Protein AF-A0AAW2LIS8-F1 (afdb_monomer_lite)

Sequence (128 aa):
MDDVWSTKAWDDFSLFFPKNGNGSRVLMTTRLSKVGGSLGTHSPYLMDFLNEEKSWNLLCEKAFGQKDCPYPELEKVGKDIAKGCKGLPIAIVVTGGLLAKTDMKQERWERIARNVKSFANSKYQHCL

pLDDT: mean 89.38, std 11.21, range [43.19, 97.69]

Structure (mmCIF, N/CA/C/O backbone):
data_AF-A0AAW2LIS8-F1
#
_entry.id   AF-A0AAW2LIS8-F1
#
loop_
_atom_site.group_PDB
_atom_site.id
_atom_site.type_symbol
_atom_site.label_atom_id
_atom_site.label_alt_id
_atom_site.label_comp_id
_atom_site.label_asym_id
_atom_site.label_ent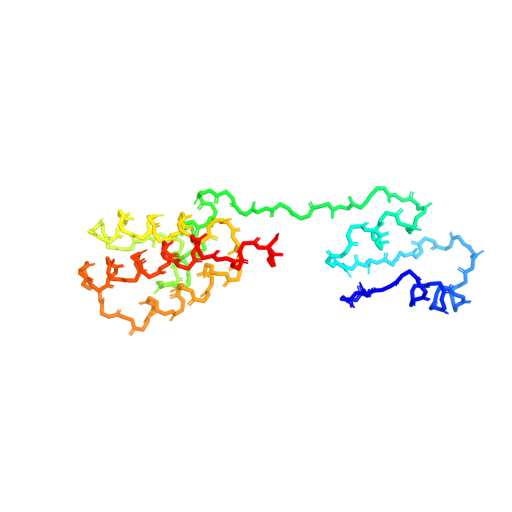ity_id
_atom_site.label_seq_id
_atom_site.pdbx_PDB_ins_code
_atom_site.Cartn_x
_atom_site.Cartn_y
_atom_site.Cartn_z
_atom_site.occupancy
_atom_site.B_iso_or_equiv
_atom_site.auth_seq_id
_atom_site.auth_comp_id
_atom_site.auth_asym_id
_atom_site.auth_atom_id
_atom_site.pdbx_PDB_model_num
ATOM 1 N N . MET A 1 1 ? 6.233 2.410 -19.063 1.00 89.81 1 MET A N 1
ATOM 2 C CA . MET A 1 1 ? 5.584 1.134 -19.412 1.00 89.81 1 MET A CA 1
ATOM 3 C C . MET A 1 1 ? 5.047 0.543 -18.137 1.00 89.81 1 MET A C 1
ATOM 5 O O . MET A 1 1 ? 5.779 0.519 -17.157 1.00 89.81 1 MET A O 1
ATOM 9 N N . ASP A 1 2 ? 3.788 0.138 -18.144 1.00 93.38 2 ASP A N 1
ATOM 10 C CA . ASP A 1 2 ? 3.137 -0.402 -16.956 1.00 93.38 2 ASP A CA 1
ATOM 11 C C . ASP A 1 2 ? 2.858 -1.898 -17.130 1.00 93.38 2 ASP A C 1
ATOM 13 O O . ASP A 1 2 ? 2.659 -2.347 -18.259 1.00 93.38 2 ASP A O 1
ATOM 17 N N . ASP A 1 3 ? 2.892 -2.641 -16.025 1.00 92.75 3 ASP A N 1
ATOM 18 C CA . ASP A 1 3 ? 2.527 -4.062 -15.923 1.00 92.75 3 ASP A CA 1
ATOM 19 C C . ASP A 1 3 ? 3.173 -4.986 -16.981 1.00 92.75 3 ASP A C 1
ATOM 21 O O . ASP A 1 3 ? 2.503 -5.684 -17.740 1.00 92.75 3 ASP A O 1
ATOM 25 N N . VAL A 1 4 ? 4.508 -5.003 -17.057 1.00 92.94 4 VAL A N 1
ATOM 26 C CA . VAL A 1 4 ? 5.231 -5.828 -18.044 1.00 92.94 4 VAL A CA 1
ATOM 27 C C . VAL A 1 4 ? 5.443 -7.262 -17.545 1.00 92.94 4 VAL A C 1
ATOM 29 O O . VAL A 1 4 ? 6.001 -7.484 -16.469 1.00 92.94 4 VAL A O 1
ATOM 32 N N . TRP A 1 5 ? 5.072 -8.250 -18.368 1.00 93.38 5 TRP A N 1
ATOM 33 C CA . TRP A 1 5 ? 5.064 -9.678 -18.002 1.00 93.38 5 TRP A CA 1
ATOM 34 C C . TRP A 1 5 ? 6.211 -10.519 -18.581 1.00 93.38 5 TRP A C 1
ATOM 36 O O . TRP A 1 5 ? 6.384 -11.671 -18.190 1.00 93.38 5 TRP A O 1
ATOM 46 N N . SER A 1 6 ? 7.005 -9.999 -19.521 1.00 93.56 6 SER A N 1
ATOM 47 C CA . SER A 1 6 ? 8.124 -10.756 -20.097 1.00 93.56 6 SER A CA 1
ATOM 48 C C . SER A 1 6 ? 9.256 -9.852 -20.573 1.00 93.56 6 SER A C 1
ATOM 50 O O . SER A 1 6 ? 9.029 -8.701 -20.939 1.00 93.56 6 SER A O 1
ATOM 52 N N . THR A 1 7 ? 10.473 -10.395 -20.607 1.00 90.62 7 THR A N 1
ATOM 53 C CA . THR A 1 7 ? 11.639 -9.707 -21.181 1.00 90.62 7 THR A CA 1
ATOM 54 C C . THR A 1 7 ? 11.470 -9.499 -22.680 1.00 90.62 7 THR A C 1
ATOM 56 O O . THR A 1 7 ? 11.764 -8.424 -23.176 1.00 90.62 7 THR A O 1
ATOM 59 N N . LYS A 1 8 ? 10.864 -10.466 -23.379 1.00 92.31 8 LYS A N 1
ATOM 60 C CA . LYS A 1 8 ? 10.569 -10.350 -24.808 1.00 92.31 8 LYS A CA 1
ATOM 61 C C . LYS A 1 8 ? 9.711 -9.123 -25.135 1.00 92.31 8 LYS A C 1
ATOM 63 O O . LYS A 1 8 ? 10.005 -8.417 -26.089 1.00 92.31 8 LYS A O 1
ATOM 68 N N . ALA A 1 9 ? 8.687 -8.841 -24.325 1.00 91.31 9 ALA A N 1
ATOM 69 C CA . ALA A 1 9 ? 7.853 -7.655 -24.521 1.00 91.31 9 ALA A CA 1
ATOM 70 C C . ALA A 1 9 ? 8.661 -6.348 -24.421 1.00 91.31 9 ALA A C 1
ATOM 72 O O . ALA A 1 9 ? 8.369 -5.392 -25.136 1.00 91.31 9 ALA A O 1
ATOM 73 N N . TRP A 1 10 ? 9.681 -6.306 -23.557 1.00 89.44 10 TRP A N 1
ATOM 74 C CA . TRP A 1 10 ? 10.625 -5.192 -23.522 1.00 89.44 10 TRP A CA 1
ATOM 75 C C . TRP A 1 10 ? 11.533 -5.175 -24.747 1.00 89.44 10 TRP A C 1
ATOM 77 O O . TRP A 1 10 ? 11.667 -4.126 -25.368 1.00 89.44 10 TRP A O 1
ATOM 87 N N . ASP A 1 11 ? 12.137 -6.311 -25.089 1.00 89.62 11 ASP A N 1
ATOM 88 C CA . ASP A 1 11 ? 13.095 -6.416 -26.188 1.00 89.62 11 ASP A CA 1
ATOM 89 C C . ASP A 1 11 ? 12.460 -5.927 -27.493 1.00 89.62 11 ASP A C 1
ATOM 91 O O . ASP A 1 11 ? 12.991 -5.007 -28.112 1.00 89.62 11 ASP A O 1
ATOM 95 N N . ASP A 1 12 ? 11.270 -6.439 -27.825 1.00 91.94 12 ASP A N 1
ATOM 96 C CA . ASP A 1 12 ? 10.506 -6.073 -29.020 1.00 91.94 12 ASP A CA 1
ATOM 97 C C . ASP A 1 12 ? 10.155 -4.570 -29.038 1.00 91.94 12 ASP A C 1
ATOM 99 O O . ASP A 1 12 ? 10.245 -3.917 -30.078 1.00 91.94 12 ASP A O 1
ATOM 103 N N . PHE A 1 13 ? 9.792 -3.989 -27.886 1.00 88.75 13 PHE A N 1
ATOM 104 C CA . PHE A 1 13 ? 9.438 -2.567 -27.787 1.00 88.75 13 PHE A CA 1
ATOM 105 C C . PHE A 1 13 ? 10.663 -1.644 -27.813 1.00 88.75 13 PHE A C 1
ATOM 107 O O . PHE A 1 13 ? 10.619 -0.543 -28.363 1.00 88.75 13 PHE A O 1
ATOM 114 N N . SER A 1 14 ? 11.782 -2.093 -27.246 1.00 88.06 14 SER A N 1
ATOM 115 C CA . SER A 1 14 ? 13.003 -1.298 -27.127 1.00 88.06 14 SER A CA 1
ATOM 116 C C . SER A 1 14 ? 13.645 -0.981 -28.482 1.00 88.06 14 SER A C 1
ATOM 118 O O . SER A 1 14 ? 14.358 0.015 -28.610 1.00 88.06 14 SER A O 1
ATOM 120 N N . LEU A 1 15 ? 13.338 -1.784 -29.509 1.00 91.19 15 LEU A N 1
ATOM 121 C CA . LEU A 1 15 ? 13.799 -1.602 -30.888 1.00 91.19 15 LEU A CA 1
ATOM 122 C C . LEU A 1 15 ? 13.327 -0.286 -31.515 1.00 91.19 15 LEU A C 1
ATOM 124 O O . LEU A 1 15 ? 13.988 0.230 -32.414 1.00 91.19 15 LEU A O 1
ATOM 128 N N . PHE A 1 16 ? 12.213 0.272 -31.039 1.00 91.19 16 PHE A N 1
ATOM 129 C CA . PHE A 1 16 ? 11.662 1.524 -31.556 1.00 91.19 16 PHE A CA 1
ATOM 130 C C . PHE A 1 16 ? 12.315 2.771 -30.945 1.00 91.19 16 PHE A C 1
ATOM 132 O O . PHE A 1 16 ? 12.046 3.885 -31.399 1.00 91.19 16 PHE A O 1
ATOM 139 N N . PHE A 1 17 ? 13.173 2.624 -29.927 1.00 89.12 17 PHE A N 1
ATOM 140 C CA . PHE A 1 17 ? 13.805 3.769 -29.279 1.00 89.12 17 PHE A CA 1
ATOM 141 C C . PHE A 1 17 ? 15.099 4.205 -29.979 1.00 89.12 17 PHE A C 1
ATOM 143 O O . PHE A 1 17 ? 15.980 3.380 -30.243 1.00 89.12 17 PHE A O 1
ATOM 150 N N . PRO A 1 18 ? 15.278 5.516 -30.231 1.00 90.00 18 PRO A N 1
ATOM 151 C CA . PRO A 1 18 ? 16.512 6.031 -30.805 1.00 90.00 18 PRO A CA 1
ATOM 152 C C . PRO A 1 18 ? 17.677 5.895 -29.814 1.00 90.00 18 PRO A C 1
ATOM 154 O O . PRO A 1 18 ? 17.579 6.278 -28.649 1.00 90.00 18 PRO A O 1
ATOM 157 N N . LYS A 1 19 ? 18.825 5.408 -30.295 1.00 86.94 19 LYS A N 1
ATOM 158 C CA . LYS A 1 19 ? 20.072 5.283 -29.516 1.00 86.94 19 LYS A CA 1
ATOM 159 C C . LYS A 1 19 ? 20.977 6.502 -29.715 1.00 86.94 19 LYS A C 1
ATOM 161 O O . LYS A 1 19 ? 22.113 6.375 -30.155 1.00 86.94 19 LYS A O 1
ATOM 166 N N . ASN A 1 20 ? 20.449 7.694 -29.443 1.00 91.81 20 ASN A N 1
ATOM 167 C CA . ASN A 1 20 ? 21.127 8.969 -29.719 1.00 91.81 20 ASN A CA 1
ATOM 168 C C . ASN A 1 20 ? 21.603 9.720 -28.462 1.00 91.81 20 ASN A C 1
ATOM 170 O O . ASN A 1 20 ? 22.061 10.852 -28.574 1.00 91.81 20 ASN A O 1
ATOM 174 N N . GLY A 1 21 ? 21.482 9.123 -27.271 1.00 85.75 21 GLY A N 1
ATOM 175 C CA . GLY A 1 21 ? 21.996 9.713 -26.030 1.00 85.75 21 GLY A CA 1
ATOM 176 C C . GLY A 1 21 ? 21.323 11.028 -25.619 1.00 85.75 21 GLY A C 1
ATOM 177 O O . GLY A 1 21 ? 21.893 11.776 -24.834 1.00 85.75 21 GLY A O 1
ATOM 178 N N . ASN A 1 22 ? 20.110 11.315 -26.104 1.00 91.88 22 ASN A N 1
ATOM 179 C CA . ASN A 1 22 ? 19.408 12.582 -25.857 1.00 91.88 22 ASN A CA 1
ATOM 180 C C . ASN A 1 22 ? 18.887 12.776 -24.412 1.00 91.88 22 ASN A C 1
ATOM 182 O O . ASN A 1 22 ? 18.149 13.721 -24.149 1.00 91.88 22 ASN A O 1
ATOM 186 N N . GLY A 1 23 ? 19.214 11.868 -23.489 1.00 90.31 23 GLY A N 1
ATOM 187 C CA . GLY A 1 23 ? 18.787 11.924 -22.089 1.00 90.31 23 GLY A CA 1
ATOM 188 C C . GLY A 1 23 ? 17.365 11.423 -21.804 1.00 90.31 23 GLY A C 1
ATOM 189 O O . GLY A 1 23 ? 16.942 11.479 -20.649 1.00 90.31 23 GLY A O 1
ATOM 190 N N . SER A 1 24 ? 16.634 10.907 -22.800 1.00 90.19 24 SER A N 1
ATOM 191 C CA . SER A 1 24 ? 15.304 10.307 -22.590 1.00 90.19 24 SER A CA 1
ATOM 192 C C . SER A 1 24 ? 15.374 9.099 -21.651 1.00 90.19 24 SER A C 1
ATOM 194 O O . SER A 1 24 ? 16.343 8.339 -21.670 1.00 90.19 24 SER A O 1
ATOM 196 N N . ARG A 1 25 ? 14.331 8.894 -20.835 1.00 88.94 25 ARG A N 1
ATOM 197 C CA . ARG A 1 25 ? 14.247 7.786 -19.869 1.00 88.94 25 ARG A CA 1
ATOM 198 C C . ARG A 1 25 ? 12.922 7.050 -19.993 1.00 88.94 25 ARG A C 1
ATOM 200 O O . ARG A 1 25 ? 11.884 7.671 -20.203 1.00 88.94 25 ARG A O 1
ATOM 207 N N . VAL A 1 26 ? 12.959 5.735 -19.792 1.00 88.31 26 VAL A N 1
ATOM 208 C CA . VAL A 1 26 ? 11.768 4.886 -19.708 1.00 88.31 26 VAL A CA 1
ATOM 209 C C . VAL A 1 26 ? 11.675 4.326 -18.297 1.00 88.31 26 VAL A C 1
ATOM 211 O O . VAL A 1 26 ? 12.603 3.679 -17.821 1.00 88.31 26 VAL A O 1
ATOM 214 N N . LEU A 1 27 ? 10.547 4.571 -17.632 1.00 90.75 27 LEU A N 1
ATOM 215 C CA . LEU A 1 27 ? 10.203 3.911 -16.378 1.00 90.75 27 LEU A CA 1
ATOM 216 C C . LEU A 1 27 ? 9.339 2.687 -16.685 1.00 90.75 27 LEU A C 1
ATOM 218 O O . LEU A 1 27 ? 8.354 2.802 -17.421 1.00 90.75 27 LEU A O 1
ATOM 222 N N . MET A 1 28 ? 9.702 1.533 -16.131 1.00 90.81 28 MET A N 1
ATOM 223 C CA . MET A 1 28 ? 8.935 0.293 -16.225 1.00 90.81 28 MET A CA 1
ATOM 224 C C . MET A 1 28 ? 8.512 -0.177 -14.834 1.00 90.81 28 MET A C 1
ATOM 226 O O . MET A 1 28 ? 9.315 -0.146 -13.905 1.00 90.81 28 MET A O 1
ATOM 230 N N . THR A 1 29 ? 7.286 -0.673 -14.718 1.00 93.50 29 THR A N 1
ATOM 231 C CA . THR A 1 29 ? 6.797 -1.417 -13.552 1.00 93.50 29 THR A CA 1
ATOM 232 C C . THR A 1 29 ? 6.512 -2.871 -13.950 1.00 93.50 29 THR A C 1
ATOM 234 O O . THR A 1 29 ? 6.068 -3.177 -15.059 1.00 93.50 29 THR A O 1
ATOM 237 N N . THR A 1 30 ? 6.817 -3.802 -13.049 1.00 92.75 30 THR A N 1
ATOM 238 C CA . THR A 1 30 ? 6.556 -5.235 -13.223 1.00 92.75 30 THR A CA 1
ATOM 239 C C . THR A 1 30 ? 6.433 -5.899 -11.857 1.00 92.75 30 THR A C 1
ATOM 241 O O . THR A 1 30 ? 7.018 -5.435 -10.879 1.00 92.75 30 THR A O 1
ATOM 244 N N . ARG A 1 31 ? 5.695 -7.008 -11.796 1.00 92.81 31 ARG A N 1
ATOM 245 C CA . ARG A 1 31 ? 5.629 -7.889 -10.619 1.00 92.81 31 ARG A CA 1
ATOM 246 C C . ARG A 1 31 ? 6.704 -8.978 -10.643 1.00 92.81 31 ARG A C 1
ATOM 248 O O . ARG A 1 31 ? 6.855 -9.718 -9.679 1.00 92.81 31 ARG A O 1
ATOM 255 N N . LEU A 1 32 ? 7.435 -9.109 -11.752 1.00 91.00 32 LEU A N 1
ATOM 256 C CA . LEU A 1 32 ? 8.371 -10.202 -11.985 1.00 91.00 32 LEU A CA 1
ATOM 257 C C . LEU A 1 32 ? 9.808 -9.711 -11.815 1.00 91.00 32 LEU A C 1
ATOM 259 O O . LEU A 1 32 ? 10.353 -9.025 -12.681 1.00 91.00 32 LEU A O 1
ATOM 263 N N . SER A 1 33 ? 10.459 -10.131 -10.729 1.00 87.44 33 SER A N 1
ATOM 264 C CA . SER A 1 33 ? 11.859 -9.786 -10.433 1.00 87.44 33 SER A CA 1
ATOM 265 C C . SER A 1 33 ? 12.811 -10.131 -11.584 1.00 87.44 33 SER A C 1
ATOM 267 O O . SER A 1 33 ? 13.692 -9.341 -11.921 1.00 87.44 33 SER A O 1
ATOM 269 N N . LYS A 1 34 ? 12.582 -11.269 -12.255 1.00 87.06 34 LYS A N 1
ATOM 270 C CA . LYS A 1 34 ? 13.337 -11.689 -13.445 1.00 87.06 34 LYS A CA 1
ATOM 271 C C . LYS A 1 34 ? 13.240 -10.672 -14.584 1.00 87.06 34 LYS A C 1
ATOM 273 O O . LYS A 1 34 ? 14.244 -10.411 -15.240 1.00 87.06 34 LYS A O 1
ATOM 278 N N . VAL A 1 35 ? 12.059 -10.097 -14.821 1.00 88.50 35 VAL A N 1
ATOM 279 C CA . VAL A 1 35 ? 11.879 -9.071 -15.858 1.00 88.50 35 VAL A CA 1
ATOM 280 C C . VAL A 1 35 ? 12.639 -7.810 -15.459 1.00 88.50 35 VAL A C 1
ATOM 282 O O . VAL A 1 35 ? 13.456 -7.343 -16.241 1.00 88.50 35 VAL A O 1
ATOM 285 N N . GLY A 1 36 ? 12.468 -7.329 -14.222 1.00 85.62 36 GLY A N 1
ATOM 286 C CA . GLY A 1 36 ? 13.148 -6.125 -13.730 1.00 85.62 36 GLY A CA 1
ATOM 287 C C . GLY A 1 36 ? 14.680 -6.208 -13.769 1.00 85.62 36 GLY A C 1
ATOM 288 O O . GLY A 1 36 ? 15.337 -5.247 -14.157 1.00 85.62 36 GLY A O 1
ATOM 289 N N . GLY A 1 37 ? 15.256 -7.365 -13.426 1.00 82.81 37 GLY A N 1
ATOM 290 C CA . GLY A 1 37 ? 16.709 -7.573 -13.443 1.00 82.81 37 GLY A CA 1
ATOM 291 C C . GLY A 1 37 ? 17.321 -7.697 -14.843 1.00 82.81 37 GLY A C 1
ATOM 292 O O . GLY A 1 37 ? 18.510 -7.450 -15.015 1.00 82.81 37 GLY A O 1
ATOM 293 N N . SER A 1 38 ? 16.523 -8.048 -15.854 1.00 78.44 38 SER A N 1
ATOM 294 C CA . SER A 1 38 ? 17.017 -8.276 -17.221 1.00 78.44 38 SER A CA 1
ATOM 295 C C . SER A 1 38 ? 17.219 -6.981 -18.025 1.00 78.44 38 SER A C 1
ATOM 297 O O . SER A 1 38 ? 17.796 -7.018 -19.105 1.00 78.44 38 SER A O 1
ATOM 299 N N . LEU A 1 39 ? 16.776 -5.827 -17.507 1.00 72.75 39 LEU A N 1
ATOM 300 C CA . LEU A 1 39 ? 16.731 -4.539 -18.224 1.00 72.75 39 LEU A CA 1
ATOM 301 C C . LEU A 1 39 ? 18.058 -3.750 -18.207 1.00 72.75 39 LEU A C 1
ATOM 303 O O . LEU A 1 39 ? 18.124 -2.606 -18.658 1.00 72.75 39 LEU A O 1
ATOM 307 N N . GLY A 1 40 ? 19.136 -4.375 -17.726 1.00 62.44 40 GLY A N 1
ATOM 308 C CA . GLY A 1 40 ? 20.507 -4.160 -18.207 1.00 62.44 40 GLY A CA 1
ATOM 309 C C . GLY A 1 40 ? 21.190 -2.813 -17.950 1.00 62.44 40 GLY A C 1
ATOM 310 O O . GLY A 1 40 ? 22.336 -2.663 -18.355 1.00 62.44 40 GLY A O 1
ATOM 311 N N . THR A 1 41 ? 20.561 -1.837 -17.291 1.00 63.53 41 THR A N 1
ATOM 312 C CA . THR A 1 41 ? 21.208 -0.530 -17.044 1.00 63.53 41 THR A CA 1
ATOM 313 C C . THR A 1 41 ? 21.312 -0.150 -15.572 1.00 63.53 41 THR A C 1
ATOM 315 O O . THR A 1 41 ? 22.305 0.459 -15.191 1.00 63.53 41 THR A O 1
ATOM 318 N N . HIS A 1 42 ? 20.340 -0.524 -14.737 1.00 69.56 42 HIS A N 1
ATOM 319 C CA . HIS A 1 42 ? 20.343 -0.265 -13.294 1.00 69.56 42 HIS A CA 1
ATOM 320 C C . HIS A 1 42 ? 19.655 -1.412 -12.549 1.00 69.56 42 HIS A C 1
ATOM 322 O O . HIS A 1 42 ? 18.762 -2.060 -13.098 1.00 69.56 42 HIS A O 1
ATOM 328 N N . SER A 1 43 ? 20.043 -1.640 -11.292 1.00 81.81 43 SER A N 1
ATOM 329 C CA . SER A 1 43 ? 19.315 -2.550 -10.405 1.00 81.81 43 SER A CA 1
ATOM 330 C C . SER A 1 43 ? 17.856 -2.092 -10.265 1.00 81.81 43 SER A C 1
ATOM 332 O O . SER A 1 43 ? 17.616 -0.888 -10.125 1.00 81.81 43 SER A O 1
ATOM 334 N N . PRO A 1 44 ? 16.877 -3.013 -10.297 1.00 87.69 44 PRO A N 1
ATOM 335 C CA . PRO A 1 44 ? 15.475 -2.651 -10.149 1.00 87.69 44 PRO A CA 1
ATOM 336 C C . PRO A 1 44 ? 15.224 -2.009 -8.782 1.00 87.69 44 PRO A C 1
ATOM 338 O O . PRO A 1 44 ? 15.780 -2.436 -7.769 1.00 87.69 44 PRO A O 1
ATOM 341 N N . TYR A 1 45 ? 14.350 -1.005 -8.754 1.00 89.38 45 TYR A N 1
ATOM 342 C CA . TYR A 1 45 ? 13.841 -0.458 -7.502 1.00 89.38 45 TYR A CA 1
ATOM 343 C C . TYR A 1 45 ? 12.756 -1.389 -6.955 1.00 89.38 45 TYR A C 1
ATOM 345 O O . TYR A 1 45 ? 11.707 -1.559 -7.580 1.00 89.38 45 TYR A O 1
ATOM 353 N N . LEU A 1 46 ? 13.023 -2.017 -5.809 1.00 89.62 46 LEU A N 1
ATOM 354 C CA . LEU A 1 46 ? 12.051 -2.862 -5.123 1.00 89.62 46 LEU A CA 1
ATOM 355 C C . LEU A 1 46 ? 11.114 -1.978 -4.299 1.00 89.62 46 LEU A C 1
ATOM 357 O O . LEU A 1 46 ? 11.565 -1.168 -3.494 1.00 89.62 46 LEU A O 1
ATOM 361 N N . MET A 1 47 ? 9.811 -2.124 -4.527 1.00 90.88 47 MET A N 1
ATOM 362 C CA . MET A 1 47 ? 8.797 -1.398 -3.769 1.00 90.88 47 MET A CA 1
ATOM 363 C C . MET A 1 47 ? 8.636 -2.032 -2.388 1.00 90.88 47 MET A C 1
ATOM 365 O O . MET A 1 47 ? 8.250 -3.196 -2.284 1.00 90.88 47 MET A O 1
ATOM 369 N N . ASP A 1 48 ? 8.895 -1.252 -1.342 1.00 92.25 48 ASP A N 1
ATOM 370 C CA . ASP A 1 48 ? 8.700 -1.684 0.039 1.00 92.25 48 ASP A CA 1
ATOM 371 C C . ASP A 1 48 ? 7.219 -1.672 0.445 1.00 92.25 48 ASP A C 1
ATOM 373 O O . ASP A 1 48 ? 6.412 -0.860 -0.022 1.00 92.25 48 ASP A O 1
ATOM 377 N N . PHE A 1 49 ? 6.873 -2.542 1.392 1.00 95.19 49 PHE A N 1
ATOM 378 C CA . PHE A 1 49 ? 5.597 -2.474 2.098 1.00 95.19 49 PHE A CA 1
ATOM 379 C C . PHE A 1 49 ? 5.530 -1.231 2.994 1.00 95.19 49 PHE A C 1
ATOM 381 O O . PHE A 1 49 ? 6.543 -0.699 3.456 1.00 95.19 49 PHE A O 1
ATOM 388 N N . LEU A 1 50 ? 4.313 -0.780 3.300 1.00 97.00 50 LEU A N 1
ATOM 389 C CA . LEU A 1 50 ? 4.115 0.260 4.302 1.00 97.00 50 LEU A CA 1
ATOM 390 C C . LEU A 1 50 ? 4.468 -0.27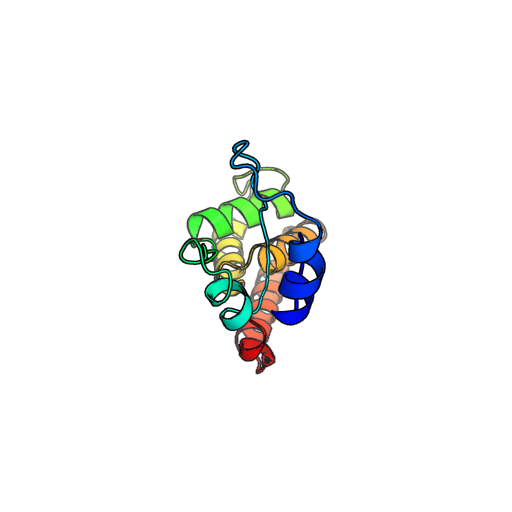2 5.694 1.00 97.00 50 LEU A C 1
ATOM 392 O O . LEU A 1 50 ? 4.083 -1.377 6.075 1.00 97.00 50 LEU A O 1
ATOM 396 N N . ASN A 1 51 ? 5.156 0.551 6.483 1.00 97.06 51 ASN A N 1
ATOM 397 C CA . ASN A 1 51 ? 5.369 0.270 7.900 1.00 97.06 51 ASN A CA 1
ATOM 398 C C . ASN A 1 51 ? 4.052 0.409 8.695 1.00 97.06 51 ASN A C 1
ATOM 400 O O . ASN A 1 51 ? 3.036 0.871 8.164 1.00 97.06 51 ASN A O 1
ATOM 404 N N . GLU A 1 52 ? 4.054 0.000 9.967 1.00 96.44 52 GLU A N 1
ATOM 405 C CA . GLU A 1 52 ? 2.842 0.005 10.804 1.00 96.44 52 GLU A CA 1
ATOM 406 C C . GLU A 1 52 ? 2.218 1.408 10.925 1.00 96.44 52 GLU A C 1
ATOM 408 O O . GLU A 1 52 ? 1.004 1.550 10.792 1.00 96.44 52 GLU A O 1
ATOM 413 N N . GLU A 1 53 ? 3.040 2.449 11.084 1.00 95.94 53 GLU A N 1
ATOM 414 C CA . GLU A 1 53 ? 2.590 3.842 11.203 1.00 95.94 53 GLU A CA 1
ATOM 415 C C . GLU A 1 53 ? 1.902 4.343 9.924 1.00 95.94 53 GLU A C 1
ATOM 417 O O . GLU A 1 5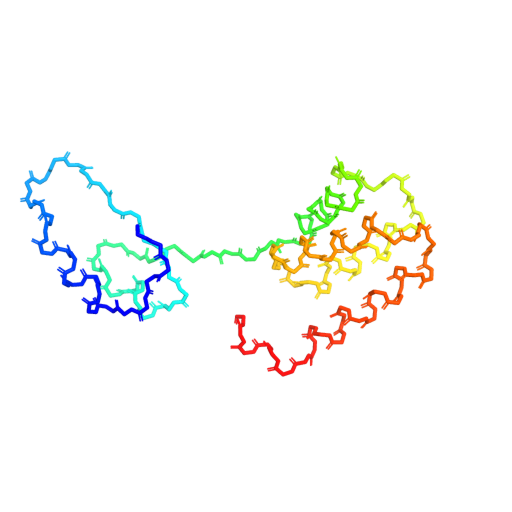3 ? 0.763 4.806 9.960 1.00 95.94 53 GLU A O 1
ATOM 422 N N . LYS A 1 54 ? 2.553 4.198 8.763 1.00 96.75 54 LYS A N 1
ATOM 423 C CA . LYS A 1 54 ? 1.977 4.586 7.466 1.00 96.75 54 LYS A CA 1
ATOM 424 C C . LYS A 1 54 ? 0.726 3.775 7.149 1.00 96.75 54 LYS A C 1
ATOM 426 O O . LYS A 1 54 ? -0.212 4.314 6.567 1.00 96.75 54 LYS A O 1
ATOM 431 N N . SER A 1 55 ? 0.704 2.500 7.537 1.00 97.44 55 SER A N 1
ATOM 432 C CA . SER A 1 55 ? -0.459 1.633 7.350 1.00 97.44 55 SER A CA 1
ATOM 433 C C . SER A 1 55 ? -1.650 2.102 8.175 1.00 97.44 55 SER A C 1
ATOM 435 O O . SER A 1 55 ? -2.767 2.150 7.666 1.00 97.44 55 SER A O 1
ATOM 437 N N . TRP A 1 56 ? -1.408 2.477 9.432 1.00 97.12 56 TRP A N 1
ATOM 438 C CA . TRP A 1 56 ? -2.427 3.037 10.308 1.00 97.12 56 TRP A CA 1
ATOM 439 C C . TRP A 1 56 ? -2.958 4.372 9.779 1.00 97.12 56 TRP A C 1
ATOM 441 O O . TRP A 1 56 ? -4.165 4.511 9.600 1.00 97.12 56 TRP A O 1
ATOM 451 N N . ASN A 1 57 ? -2.069 5.301 9.421 1.00 96.69 57 ASN A N 1
ATOM 452 C CA . ASN A 1 57 ? -2.451 6.610 8.888 1.00 96.69 57 ASN A CA 1
ATOM 453 C C . ASN A 1 57 ? -3.286 6.483 7.604 1.00 96.69 57 ASN A C 1
ATOM 455 O O . ASN A 1 57 ? -4.289 7.176 7.441 1.00 96.69 57 ASN A O 1
ATOM 459 N N . LEU A 1 58 ? -2.907 5.567 6.704 1.00 97.56 58 LEU A N 1
ATOM 460 C CA . LEU A 1 58 ? -3.672 5.290 5.487 1.00 97.56 58 LEU A CA 1
ATOM 461 C C . LEU A 1 58 ? -5.039 4.668 5.803 1.00 97.56 58 LEU A C 1
ATOM 463 O O . LEU A 1 58 ? -6.027 5.019 5.160 1.00 97.56 58 LEU A O 1
ATOM 467 N N . LEU A 1 59 ? -5.119 3.762 6.782 1.00 97.69 59 LEU A N 1
ATOM 468 C CA . LEU A 1 59 ? -6.393 3.178 7.200 1.00 97.69 59 LEU A CA 1
ATOM 469 C C . LEU A 1 59 ? -7.336 4.257 7.747 1.00 97.69 59 LEU A C 1
ATOM 471 O O . LEU A 1 59 ? -8.487 4.304 7.322 1.00 97.69 59 LEU A O 1
ATOM 475 N N . CYS A 1 60 ? -6.846 5.136 8.628 1.00 96.94 60 CYS A N 1
ATOM 476 C CA . CYS A 1 60 ? -7.605 6.274 9.149 1.00 96.94 60 CYS A CA 1
ATOM 477 C C . CYS A 1 60 ? -8.092 7.184 8.026 1.00 96.94 60 CYS A C 1
ATOM 479 O O . CYS A 1 60 ? -9.277 7.508 7.971 1.00 96.94 60 CYS A O 1
ATOM 481 N N . GLU A 1 61 ? -7.209 7.526 7.084 1.00 97.06 61 GLU A N 1
ATOM 482 C CA . GLU A 1 61 ? -7.565 8.380 5.952 1.00 97.06 61 GLU A CA 1
ATOM 483 C C . GLU A 1 61 ? -8.718 7.773 5.146 1.00 97.06 61 GLU A C 1
ATOM 485 O O . GLU A 1 61 ? -9.636 8.482 4.741 1.00 97.06 61 GLU A O 1
ATOM 490 N N . LYS A 1 62 ? -8.714 6.451 4.943 1.00 97.25 62 LYS A N 1
ATOM 491 C CA . LYS A 1 62 ? -9.774 5.770 4.188 1.00 97.25 62 LYS A CA 1
ATOM 492 C C . LYS A 1 62 ? -11.038 5.487 4.994 1.00 97.25 62 LYS A C 1
ATOM 494 O O . LYS A 1 62 ? -12.108 5.464 4.396 1.00 97.25 62 LYS A O 1
ATOM 499 N N . ALA A 1 63 ? -10.933 5.280 6.303 1.00 96.44 63 ALA A N 1
ATOM 500 C CA . ALA A 1 63 ? -12.076 5.016 7.174 1.00 96.44 63 ALA A CA 1
ATOM 501 C C . ALA A 1 63 ? -12.807 6.300 7.605 1.00 96.44 63 ALA A C 1
ATOM 503 O O . ALA A 1 63 ? -14.030 6.293 7.722 1.00 96.44 63 ALA A O 1
ATOM 504 N N . PHE A 1 64 ? -12.069 7.392 7.825 1.00 94.31 64 PHE A N 1
ATOM 505 C CA . PHE A 1 64 ? -12.571 8.623 8.447 1.00 94.31 64 PHE A CA 1
ATOM 506 C C . PHE A 1 64 ? -12.384 9.882 7.591 1.00 94.31 64 PHE A C 1
ATOM 508 O O . PHE A 1 64 ? -12.917 10.931 7.939 1.00 94.31 64 PHE A O 1
ATOM 515 N N . GLY A 1 65 ? -11.624 9.818 6.492 1.00 93.06 65 GLY A N 1
ATOM 516 C CA . GLY A 1 65 ? -11.311 10.990 5.663 1.00 93.06 65 GLY A CA 1
ATOM 517 C C . GLY A 1 65 ? -10.212 11.896 6.233 1.00 93.06 65 GLY A C 1
ATOM 518 O O . GLY A 1 65 ? -9.974 12.976 5.699 1.00 93.06 65 GLY A O 1
ATOM 519 N N . GLN A 1 66 ? -9.530 11.472 7.300 1.00 91.25 66 GLN A N 1
ATOM 520 C CA . GLN A 1 66 ? -8.453 12.210 7.965 1.00 91.25 66 GLN A CA 1
ATOM 521 C C . GLN A 1 66 ? -7.382 11.251 8.496 1.00 91.25 66 GLN A C 1
ATOM 523 O O . GLN A 1 66 ? -7.655 10.074 8.714 1.00 91.25 66 GLN A O 1
ATOM 528 N N . LYS A 1 67 ? -6.154 11.740 8.701 1.00 81.88 67 LYS A N 1
ATOM 529 C CA . LYS A 1 67 ? -5.016 10.893 9.114 1.00 81.88 67 LYS A CA 1
ATOM 530 C C . LYS A 1 67 ? -5.160 10.315 10.524 1.00 81.88 67 LYS A C 1
ATOM 532 O O . LYS A 1 67 ? -4.610 9.250 10.788 1.00 81.88 67 LYS A O 1
ATOM 537 N N . ASP A 1 68 ? -5.923 10.982 11.384 1.00 82.62 68 ASP A N 1
ATOM 538 C CA . ASP A 1 68 ? -6.100 10.595 12.781 1.00 82.62 68 ASP A CA 1
ATOM 539 C C . ASP A 1 68 ? -7.457 9.930 13.013 1.00 82.62 68 ASP A C 1
ATOM 541 O O . ASP A 1 68 ? -8.461 10.308 12.409 1.00 82.62 68 ASP A O 1
ATOM 545 N N . CYS A 1 69 ? -7.505 8.960 13.926 1.00 86.62 69 CYS A N 1
ATOM 546 C CA . CYS A 1 69 ? -8.756 8.331 14.338 1.00 86.62 69 CYS A CA 1
ATOM 547 C C . CYS A 1 69 ? -9.493 9.249 15.324 1.00 86.62 69 CYS A C 1
ATOM 549 O O . CYS A 1 69 ? -8.969 9.493 16.411 1.00 86.62 69 CYS A O 1
ATOM 551 N N . PRO A 1 70 ? -10.705 9.736 15.003 1.00 87.94 70 PRO A N 1
ATOM 552 C CA . PRO A 1 70 ? -11.452 10.607 15.910 1.00 87.94 70 PRO A CA 1
ATOM 553 C C . PRO A 1 70 ? -12.099 9.849 17.086 1.00 87.94 70 PRO A C 1
ATOM 555 O O . PRO A 1 70 ? -12.642 10.485 17.984 1.00 87.94 70 PRO A O 1
ATOM 558 N N . TYR A 1 71 ? -12.036 8.511 17.092 1.00 90.56 71 TYR A N 1
ATOM 559 C CA . TYR A 1 71 ? -12.659 7.630 18.087 1.00 90.56 71 TYR A CA 1
ATOM 560 C C . TYR A 1 71 ? -11.588 6.834 18.859 1.00 90.56 71 TYR A C 1
ATOM 562 O O . TYR A 1 71 ? -11.098 5.820 18.342 1.00 90.56 71 TYR A O 1
ATOM 570 N N . PRO A 1 72 ? -11.188 7.260 20.073 1.00 91.31 72 PRO A N 1
ATOM 571 C CA . PRO A 1 72 ? -10.153 6.584 20.864 1.00 91.31 72 PRO A CA 1
ATOM 572 C C . PRO A 1 72 ? -10.452 5.103 21.149 1.00 91.31 72 PRO A C 1
ATOM 574 O O . PRO A 1 72 ? -9.551 4.267 21.179 1.00 91.31 72 PRO A O 1
ATOM 577 N N . GLU A 1 73 ? -11.726 4.747 21.306 1.00 93.25 73 GLU A N 1
ATOM 578 C CA . GLU A 1 73 ? -12.194 3.380 21.536 1.00 93.25 73 GLU A CA 1
ATOM 579 C C . GLU A 1 73 ? -11.965 2.448 20.333 1.00 93.25 73 GLU A C 1
ATOM 581 O O . GLU A 1 73 ? -11.806 1.237 20.500 1.00 93.25 73 GLU A O 1
ATOM 586 N N . LEU A 1 74 ? -11.891 3.004 19.118 1.00 95.12 74 LEU A N 1
ATOM 587 C CA . LEU A 1 74 ? -11.643 2.247 17.888 1.00 95.12 74 LEU A CA 1
ATOM 588 C C . LEU A 1 74 ? -10.158 2.179 17.525 1.00 95.12 74 LEU A C 1
ATOM 590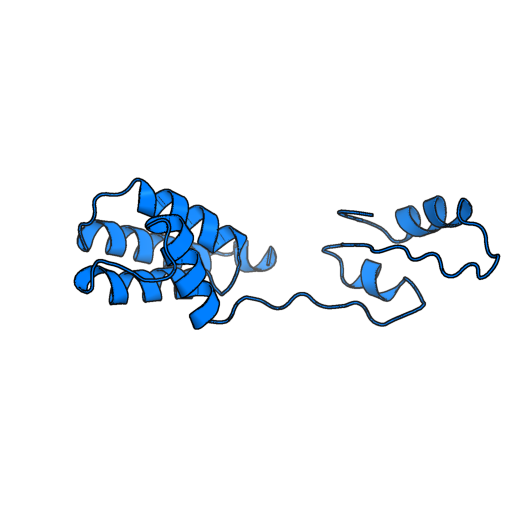 O O . LEU A 1 74 ? -9.771 1.346 16.707 1.00 95.12 74 LEU A O 1
ATOM 594 N N . GLU A 1 75 ? -9.306 3.003 18.136 1.00 95.12 75 GLU A N 1
ATOM 595 C CA . GLU A 1 75 ? -7.893 3.116 17.765 1.00 95.12 75 GLU A CA 1
ATOM 596 C C . GLU A 1 75 ? -7.154 1.780 17.902 1.00 95.12 75 GLU A C 1
ATOM 598 O O . GLU A 1 75 ? -6.448 1.350 16.987 1.00 95.12 75 GLU A O 1
ATOM 603 N N . LYS A 1 76 ? -7.352 1.081 19.026 1.00 96.19 76 LYS A N 1
ATOM 604 C CA . LYS A 1 76 ? -6.680 -0.200 19.281 1.00 96.19 76 LYS A CA 1
ATOM 605 C C . LYS A 1 76 ? -7.051 -1.248 18.231 1.00 96.19 76 LYS A C 1
ATOM 607 O O . LYS A 1 76 ? -6.168 -1.877 17.653 1.00 96.19 76 LYS A O 1
ATOM 612 N N . VAL A 1 77 ? -8.347 -1.428 17.968 1.00 96.94 77 VAL A N 1
ATOM 613 C CA . VAL A 1 77 ? -8.823 -2.403 16.974 1.00 96.94 77 VAL A CA 1
ATOM 614 C C . VAL A 1 77 ? -8.472 -1.971 15.546 1.00 96.94 77 VAL A C 1
ATOM 616 O O . VAL A 1 77 ? -8.138 -2.813 14.716 1.00 96.94 77 VAL A O 1
ATOM 619 N N . GLY A 1 78 ? -8.458 -0.669 15.264 1.00 96.62 78 GLY A N 1
ATOM 620 C CA . GLY A 1 78 ? -8.031 -0.104 13.989 1.00 96.62 78 GLY A CA 1
ATOM 621 C C . GLY A 1 78 ? -6.559 -0.380 13.675 1.00 96.62 78 GLY A C 1
ATOM 622 O O . GLY A 1 78 ? -6.245 -0.858 12.584 1.00 96.62 78 GLY A O 1
ATOM 623 N N . LYS A 1 79 ? -5.654 -0.177 14.641 1.00 97.00 79 LYS A N 1
ATOM 624 C CA . LYS A 1 79 ? -4.233 -0.543 14.498 1.00 97.00 79 LYS A CA 1
ATOM 625 C C . LYS A 1 79 ? -4.053 -2.044 14.275 1.00 97.00 79 LYS A C 1
ATOM 627 O O . LYS A 1 79 ? -3.269 -2.452 13.420 1.00 97.00 79 LYS A O 1
ATOM 632 N N . ASP A 1 80 ? -4.830 -2.864 14.979 1.00 96.81 80 ASP A N 1
ATOM 633 C CA . ASP A 1 80 ? -4.864 -4.319 14.794 1.00 96.81 80 ASP A CA 1
ATOM 634 C C . ASP A 1 80 ? -5.288 -4.724 13.370 1.00 96.81 80 ASP A C 1
ATOM 636 O O . ASP A 1 80 ? -4.717 -5.650 12.785 1.00 96.81 80 ASP A O 1
ATOM 640 N N . ILE A 1 81 ? -6.270 -4.023 12.795 1.00 97.19 81 ILE A N 1
ATOM 641 C CA . ILE A 1 81 ? -6.717 -4.214 11.410 1.00 97.19 81 ILE A CA 1
ATOM 642 C C . ILE A 1 81 ? -5.618 -3.799 10.424 1.00 97.19 81 ILE A C 1
ATOM 644 O O . ILE A 1 81 ? -5.292 -4.568 9.516 1.00 97.19 81 ILE A O 1
ATOM 648 N N . ALA A 1 82 ? -5.021 -2.616 10.608 1.00 96.81 82 ALA A N 1
ATOM 649 C CA . ALA A 1 82 ? -3.943 -2.116 9.753 1.00 96.81 82 ALA A CA 1
ATOM 650 C C . ALA A 1 82 ? -2.753 -3.085 9.741 1.00 96.81 82 ALA A C 1
ATOM 652 O O . ALA A 1 82 ? -2.251 -3.452 8.677 1.00 96.81 82 ALA A O 1
ATOM 653 N N . LYS A 1 83 ? -2.364 -3.586 10.918 1.00 95.88 83 LYS A N 1
ATOM 654 C CA . LYS A 1 83 ? -1.329 -4.613 11.068 1.00 95.88 83 LYS A CA 1
ATOM 655 C C . LYS A 1 83 ? -1.696 -5.913 10.352 1.00 95.88 83 LYS A C 1
ATOM 657 O O . LYS A 1 83 ? -0.851 -6.516 9.692 1.00 95.88 83 LYS A O 1
ATOM 662 N N . GLY A 1 84 ? -2.963 -6.323 10.424 1.00 94.44 84 GLY A N 1
ATOM 663 C CA . GLY A 1 84 ? -3.484 -7.477 9.690 1.00 94.44 84 GLY A CA 1
ATOM 664 C C . GLY A 1 84 ? -3.336 -7.363 8.167 1.00 94.44 84 GLY A C 1
ATOM 665 O O . GLY A 1 84 ? -3.205 -8.384 7.498 1.00 94.44 84 GLY A O 1
ATOM 666 N N . CYS A 1 85 ? -3.278 -6.145 7.619 1.00 95.25 85 CYS A N 1
ATOM 667 C CA . CYS A 1 85 ? -3.069 -5.903 6.189 1.00 95.25 85 CYS A CA 1
ATOM 668 C C . CYS A 1 85 ? -1.601 -6.046 5.740 1.00 95.25 85 CYS A C 1
ATOM 670 O O . CYS A 1 85 ? -1.323 -5.915 4.549 1.00 95.25 85 CYS A O 1
ATOM 672 N N . LYS A 1 86 ? -0.662 -6.303 6.667 1.00 94.19 86 LYS A N 1
ATOM 673 C CA . LYS A 1 86 ? 0.763 -6.575 6.387 1.00 94.19 86 LYS A CA 1
ATOM 674 C C . LYS A 1 86 ? 1.444 -5.514 5.502 1.00 94.19 86 LYS A C 1
ATOM 676 O O . LYS A 1 86 ? 2.290 -5.838 4.678 1.00 94.19 86 LYS A O 1
ATOM 681 N N . GLY A 1 87 ? 1.056 -4.247 5.651 1.00 95.50 87 GLY A N 1
ATOM 682 C CA . GLY A 1 87 ? 1.673 -3.130 4.929 1.00 95.50 87 GLY A CA 1
ATOM 683 C C . GLY A 1 87 ? 1.291 -2.999 3.452 1.00 95.50 87 GLY A C 1
ATOM 684 O O . GLY A 1 87 ? 1.841 -2.144 2.763 1.00 95.50 87 GLY A O 1
ATOM 685 N N . LEU A 1 88 ? 0.353 -3.804 2.944 1.00 95.62 88 LEU A N 1
ATOM 686 C CA . LEU A 1 88 ? -0.116 -3.708 1.560 1.00 95.62 88 LEU A CA 1
ATOM 687 C C . LEU A 1 88 ? -1.069 -2.526 1.376 1.00 95.62 88 LEU A C 1
ATOM 689 O O . LEU A 1 88 ? -2.190 -2.584 1.895 1.00 95.62 88 LEU A O 1
ATOM 693 N N . PRO A 1 89 ? -0.715 -1.505 0.569 1.00 96.12 89 PRO A N 1
ATOM 694 C CA . PRO A 1 89 ? -1.575 -0.339 0.380 1.00 96.12 89 PRO A CA 1
ATOM 695 C C . PRO A 1 89 ? -2.984 -0.711 -0.092 1.00 96.12 89 PRO A C 1
ATOM 697 O O . PRO A 1 89 ? -3.968 -0.186 0.420 1.00 96.12 89 PRO A O 1
ATOM 700 N N . ILE A 1 90 ? -3.101 -1.668 -1.020 1.00 95.50 90 ILE A N 1
ATOM 701 C CA . ILE A 1 90 ? -4.400 -2.075 -1.568 1.00 95.50 90 ILE A CA 1
ATOM 702 C C . ILE A 1 90 ? -5.293 -2.765 -0.529 1.00 95.50 90 ILE A C 1
ATOM 704 O O . ILE A 1 90 ? -6.482 -2.461 -0.451 1.00 95.50 90 ILE A O 1
ATOM 708 N N . ALA A 1 91 ? -4.729 -3.633 0.315 1.00 95.81 91 ALA A N 1
ATOM 709 C CA . ALA A 1 91 ? -5.480 -4.299 1.378 1.00 95.81 91 ALA A CA 1
ATOM 710 C C . ALA A 1 91 ? -5.981 -3.284 2.416 1.00 95.81 91 ALA A C 1
ATOM 712 O O . ALA A 1 91 ? -7.133 -3.351 2.851 1.00 95.81 91 ALA A O 1
ATOM 713 N N . ILE A 1 92 ? -5.139 -2.303 2.754 1.00 97.56 92 ILE A N 1
ATOM 714 C CA . ILE A 1 92 ? -5.476 -1.225 3.688 1.00 97.56 92 ILE A CA 1
ATOM 715 C C . ILE A 1 92 ? -6.600 -0.357 3.120 1.00 97.56 92 ILE A C 1
ATOM 717 O O . ILE A 1 92 ? -7.577 -0.106 3.818 1.00 97.56 92 ILE A O 1
ATOM 721 N N . VAL A 1 93 ? -6.511 0.060 1.852 1.00 97.62 93 VAL A N 1
ATOM 722 C CA . VAL A 1 93 ? -7.527 0.924 1.228 1.00 97.62 93 VAL A CA 1
ATOM 723 C C . VAL A 1 93 ? -8.881 0.228 1.135 1.00 97.62 93 VAL A C 1
ATOM 725 O O . VAL A 1 93 ? -9.897 0.827 1.487 1.00 97.62 93 VAL A O 1
ATOM 728 N N . VAL A 1 94 ? -8.909 -1.039 0.710 1.00 97.06 94 VAL A N 1
ATOM 729 C CA . VAL A 1 94 ? -10.152 -1.827 0.647 1.00 97.06 94 VAL A CA 1
ATOM 730 C C . VAL A 1 94 ? -10.769 -1.970 2.037 1.00 97.06 94 VAL A C 1
ATOM 732 O O . VAL A 1 94 ? -11.971 -1.765 2.208 1.00 97.06 94 VAL A O 1
ATOM 735 N N . THR A 1 95 ? -9.947 -2.269 3.043 1.00 97.25 95 THR A N 1
ATOM 736 C CA . THR A 1 95 ? -10.422 -2.425 4.420 1.00 97.25 95 THR A CA 1
ATOM 737 C C . THR A 1 95 ? -10.914 -1.101 5.002 1.00 97.25 95 THR A C 1
ATOM 739 O O . THR A 1 95 ? -11.988 -1.063 5.590 1.00 97.25 95 THR A O 1
ATOM 742 N N . GLY A 1 96 ? -10.197 0.002 4.785 1.00 96.94 96 GLY A N 1
ATOM 743 C CA . GLY A 1 96 ? -10.625 1.336 5.209 1.00 96.94 96 GLY A CA 1
ATOM 744 C C . GLY A 1 96 ? -11.945 1.754 4.560 1.00 96.94 96 GLY A C 1
ATOM 745 O O . GLY A 1 96 ? -12.845 2.217 5.252 1.00 96.94 96 GLY A O 1
ATOM 746 N N . GLY A 1 97 ? -12.121 1.486 3.263 1.00 97.06 97 GLY A N 1
ATOM 747 C CA . GLY A 1 97 ? -13.388 1.733 2.568 1.00 97.06 97 GLY A CA 1
ATOM 748 C C . GLY A 1 97 ? -14.556 0.879 3.081 1.00 97.06 97 GLY A C 1
ATOM 749 O O . GLY A 1 97 ? -15.702 1.331 3.056 1.00 97.06 97 GLY A O 1
ATOM 750 N N . LEU A 1 98 ? -14.290 -0.337 3.572 1.00 96.81 98 LEU A N 1
ATOM 751 C CA . LEU A 1 98 ? -15.282 -1.1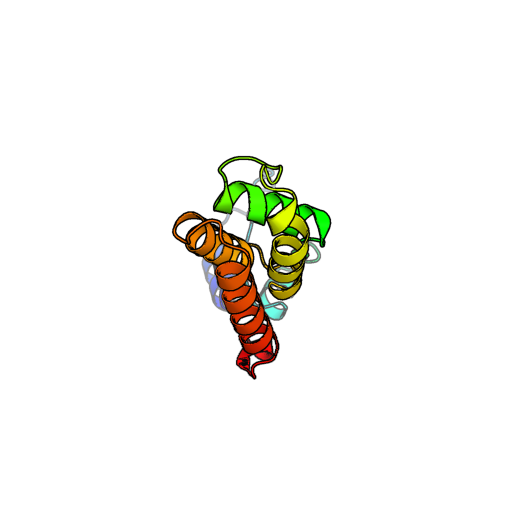56 4.278 1.00 96.81 98 LEU A CA 1
ATOM 752 C C . LEU A 1 98 ? -15.630 -0.551 5.648 1.00 96.81 98 LEU A C 1
ATOM 754 O O . LEU A 1 98 ? -16.808 -0.460 5.997 1.00 96.81 98 LEU A O 1
ATOM 758 N N . LEU A 1 99 ? -14.622 -0.119 6.409 1.00 96.69 99 LEU A N 1
ATOM 759 C CA . LEU A 1 99 ? -14.801 0.502 7.724 1.00 96.69 99 LEU A CA 1
ATOM 760 C C . LEU A 1 99 ? -15.595 1.808 7.636 1.00 96.69 99 LEU A C 1
ATOM 762 O O . LEU A 1 99 ? -16.485 2.013 8.453 1.00 96.69 99 LEU A O 1
ATOM 766 N N . ALA A 1 100 ? -15.377 2.616 6.596 1.00 96.06 100 ALA A N 1
ATOM 767 C CA . ALA A 1 100 ? -16.141 3.839 6.336 1.00 96.06 100 ALA A CA 1
ATOM 768 C C . ALA A 1 100 ? -17.657 3.602 6.170 1.00 96.06 100 ALA A C 1
ATOM 770 O O . ALA A 1 100 ? -18.456 4.520 6.334 1.00 96.06 100 ALA A O 1
ATOM 771 N N . LYS A 1 101 ? -18.063 2.372 5.830 1.00 95.56 101 LYS A N 1
ATOM 772 C CA . LYS A 1 101 ? -19.469 1.957 5.670 1.00 95.56 101 LYS A CA 1
ATOM 773 C C . LYS A 1 101 ? -19.985 1.120 6.843 1.00 95.56 101 LYS A C 1
ATOM 775 O O . LYS A 1 101 ? -21.092 0.593 6.775 1.00 95.56 101 LYS A O 1
ATOM 780 N N . THR A 1 102 ? -19.170 0.932 7.875 1.00 94.25 102 THR A N 1
ATOM 781 C CA . THR A 1 102 ? -19.488 0.105 9.038 1.00 94.25 102 THR A CA 1
ATOM 782 C C . THR A 1 102 ? -19.851 1.003 10.215 1.00 94.25 102 THR A C 1
ATOM 784 O O . THR A 1 102 ? -19.209 2.028 10.425 1.00 94.25 102 THR A O 1
ATOM 787 N N . ASP A 1 103 ? -20.848 0.608 11.014 1.00 91.12 103 ASP A N 1
ATOM 788 C CA . ASP A 1 103 ? -21.169 1.306 12.263 1.00 91.12 103 ASP A CA 1
ATOM 789 C C . ASP A 1 103 ? -19.911 1.470 13.132 1.00 91.12 103 ASP A C 1
ATOM 791 O O . ASP A 1 103 ? -19.130 0.524 13.284 1.00 91.12 103 ASP A O 1
ATOM 795 N N . MET A 1 104 ? -19.762 2.628 13.780 1.00 90.38 104 MET A N 1
ATOM 796 C CA . MET A 1 104 ? -18.644 2.960 14.683 1.00 90.38 104 MET A CA 1
ATOM 797 C C . MET A 1 104 ? -18.711 2.210 16.029 1.00 90.38 104 MET A C 1
ATOM 799 O O . MET A 1 104 ? -18.421 2.751 17.087 1.00 90.38 104 MET A O 1
ATOM 803 N N . LYS A 1 105 ? -19.135 0.944 16.006 1.00 93.44 105 LYS A N 1
ATOM 804 C CA . LYS A 1 105 ? -19.174 0.048 17.161 1.00 93.44 105 LYS A CA 1
ATOM 805 C C . LYS A 1 105 ? -17.941 -0.845 17.158 1.00 93.44 105 LYS A C 1
ATOM 807 O O . LYS A 1 105 ? -17.693 -1.556 16.180 1.00 93.44 105 LYS A O 1
ATOM 812 N N . GLN A 1 106 ? -17.238 -0.886 18.287 1.00 94.19 106 GLN A N 1
ATOM 813 C CA . GLN A 1 106 ? -16.029 -1.692 18.471 1.00 94.19 106 GLN A CA 1
ATOM 814 C C . GLN A 1 106 ? -16.226 -3.163 18.061 1.00 94.19 106 GLN A C 1
ATOM 816 O O . GLN A 1 106 ? -15.421 -3.705 17.311 1.00 94.19 106 GLN A O 1
ATOM 821 N N . GLU A 1 107 ? -17.344 -3.788 18.437 1.00 95.94 107 GLU A N 1
ATOM 822 C CA . GLU A 1 107 ? -17.663 -5.187 18.101 1.00 95.94 107 GLU A CA 1
ATOM 823 C C . GLU A 1 107 ? -17.672 -5.469 16.583 1.00 95.94 107 GLU A C 1
ATOM 825 O O . GLU A 1 107 ? -17.272 -6.544 16.119 1.00 95.94 107 GLU A O 1
ATOM 830 N N . ARG A 1 108 ? -18.128 -4.499 15.773 1.00 96.12 108 ARG A N 1
ATOM 831 C CA . ARG A 1 108 ? -18.145 -4.616 14.305 1.00 96.12 108 ARG A CA 1
ATOM 832 C C . ARG A 1 108 ? -16.728 -4.572 13.746 1.00 96.12 108 ARG A C 1
ATOM 834 O O . ARG A 1 108 ? -16.384 -5.387 12.888 1.00 96.12 108 ARG A O 1
ATOM 841 N N . TRP A 1 109 ? -15.905 -3.674 14.273 1.00 96.81 109 TRP A N 1
ATOM 842 C CA . TRP A 1 109 ? -14.495 -3.553 13.917 1.00 96.81 109 TRP A CA 1
ATOM 843 C C . TRP A 1 109 ? -13.705 -4.795 14.336 1.00 96.81 109 TRP A C 1
ATOM 845 O O . TRP A 1 109 ? -12.925 -5.321 13.547 1.00 96.81 109 TRP A O 1
ATOM 855 N N . GLU A 1 110 ? -13.973 -5.359 15.513 1.00 96.69 110 GLU A N 1
ATOM 856 C CA . GLU A 1 110 ? -13.352 -6.606 15.976 1.00 96.69 110 GLU A CA 1
ATOM 857 C C . GLU A 1 110 ? -13.707 -7.801 15.084 1.00 96.69 110 GLU A C 1
ATOM 859 O O . GLU A 1 110 ? -12.881 -8.686 14.836 1.00 96.69 110 GLU A O 1
ATOM 864 N N . ARG A 1 111 ? -14.932 -7.841 14.547 1.00 96.44 111 ARG A N 1
ATOM 865 C CA . ARG A 1 111 ? -15.312 -8.837 13.536 1.00 96.44 111 ARG A CA 1
ATOM 866 C C . ARG A 1 111 ? -14.503 -8.665 12.249 1.00 96.44 111 ARG A C 1
ATOM 868 O O . ARG A 1 111 ? -14.025 -9.662 11.711 1.00 96.44 111 ARG A O 1
ATOM 875 N N . ILE A 1 112 ? -14.320 -7.433 11.776 1.00 95.81 112 ILE A N 1
ATOM 876 C CA . ILE A 1 112 ? -13.483 -7.147 10.601 1.00 95.81 112 ILE A CA 1
ATOM 877 C C . ILE A 1 112 ? -12.028 -7.539 10.879 1.00 95.81 112 ILE A C 1
ATOM 879 O O . ILE A 1 112 ? -11.432 -8.243 10.069 1.00 95.81 112 ILE A O 1
ATOM 883 N N . ALA A 1 113 ? -11.487 -7.202 12.051 1.00 96.31 113 ALA A N 1
ATOM 884 C CA . ALA A 1 113 ? -10.136 -7.572 12.467 1.00 96.31 113 ALA A CA 1
ATOM 885 C C . ALA A 1 113 ? -9.905 -9.090 12.419 1.00 96.31 113 ALA A C 1
ATOM 887 O O . ALA A 1 113 ? -8.883 -9.546 11.902 1.00 96.31 113 ALA A O 1
ATOM 888 N N . ARG A 1 114 ? -10.868 -9.893 12.896 1.00 95.00 114 ARG A N 1
ATOM 889 C CA . ARG A 1 114 ? -10.808 -11.361 12.790 1.00 95.00 114 ARG A CA 1
ATOM 890 C C . ARG A 1 114 ? -10.786 -11.839 11.338 1.00 95.00 114 ARG A C 1
ATOM 892 O O . ARG A 1 114 ? -9.984 -12.709 11.004 1.00 95.00 114 ARG A O 1
ATOM 899 N N . ASN A 1 115 ? -11.610 -11.250 10.471 1.00 92.62 115 ASN A N 1
ATOM 900 C CA . ASN A 1 115 ? -11.645 -11.603 9.051 1.00 92.62 115 ASN A CA 1
ATOM 901 C C . ASN A 1 115 ? -10.331 -11.252 8.341 1.00 92.62 115 ASN A C 1
ATOM 903 O O . ASN A 1 115 ? -9.796 -12.087 7.614 1.00 92.62 115 ASN A O 1
ATOM 907 N N . VAL A 1 116 ? -9.775 -10.060 8.589 1.00 92.06 116 VAL A N 1
ATOM 908 C CA . VAL A 1 116 ? -8.483 -9.644 8.017 1.00 92.06 116 VAL A CA 1
ATOM 909 C C . VAL A 1 116 ? -7.369 -10.587 8.469 1.00 92.06 116 VAL A C 1
ATOM 911 O O . VAL A 1 116 ? -6.621 -11.086 7.632 1.00 92.06 116 VAL A O 1
ATOM 914 N N . LYS A 1 117 ? -7.299 -10.914 9.768 1.00 87.94 117 LYS A N 1
ATOM 915 C CA . LYS A 1 117 ? -6.328 -11.885 10.305 1.00 87.94 117 LYS A CA 1
ATOM 916 C C . LYS A 1 117 ? -6.478 -13.261 9.640 1.00 87.94 117 LYS A C 1
ATOM 918 O O . LYS A 1 117 ? -5.479 -13.872 9.271 1.00 87.94 117 LYS A O 1
ATOM 923 N N . SER A 1 118 ? -7.709 -13.731 9.426 1.00 85.94 118 SER A N 1
ATOM 924 C CA . SER A 1 118 ? -7.973 -14.995 8.724 1.00 85.94 118 SER A CA 1
ATOM 925 C C . SER A 1 118 ? -7.490 -14.971 7.271 1.00 85.94 118 SER A C 1
ATOM 927 O O . SER A 1 118 ? -6.877 -15.935 6.819 1.00 85.94 118 SER A O 1
ATOM 929 N N . PHE A 1 119 ? -7.739 -13.884 6.535 1.00 80.31 119 PHE A N 1
ATOM 930 C CA . PHE A 1 119 ? -7.260 -13.728 5.158 1.00 80.31 119 PHE A CA 1
ATOM 931 C C . PHE A 1 119 ? -5.735 -13.665 5.093 1.00 80.31 119 PHE A C 1
ATOM 933 O O . PHE A 1 119 ? -5.125 -14.345 4.269 1.00 80.31 119 PHE A O 1
ATOM 940 N N . ALA A 1 120 ? -5.112 -12.914 6.000 1.00 76.31 120 ALA A N 1
ATOM 941 C CA . ALA A 1 120 ? -3.664 -12.771 6.075 1.00 76.31 120 ALA A CA 1
ATOM 942 C C . ALA A 1 120 ? -2.934 -14.094 6.373 1.00 76.31 120 ALA A C 1
ATOM 944 O O . ALA A 1 120 ? -1.761 -14.225 6.019 1.00 76.31 120 ALA A O 1
ATOM 945 N N . ASN A 1 121 ? -3.620 -15.050 7.008 1.00 72.50 121 ASN A N 1
ATOM 946 C CA . ASN A 1 121 ? -3.118 -16.387 7.342 1.00 72.50 121 ASN A CA 1
ATOM 947 C C . ASN A 1 121 ? -3.557 -17.471 6.340 1.00 72.50 121 ASN A C 1
ATOM 949 O O . ASN A 1 121 ? -3.281 -18.653 6.539 1.00 72.50 121 ASN A O 1
ATOM 953 N N . SER A 1 122 ? -4.274 -17.096 5.279 1.00 71.94 122 SER A N 1
ATOM 954 C CA . SER A 1 122 ? -4.705 -18.030 4.241 1.00 71.94 122 SER A CA 1
ATOM 955 C C . SER A 1 122 ? -3.572 -18.352 3.256 1.00 71.94 122 SER A C 1
ATOM 957 O O . SER A 1 122 ? -2.599 -17.609 3.120 1.00 71.94 122 SER A O 1
ATOM 959 N N . LYS A 1 123 ? -3.724 -19.454 2.508 1.00 50.44 123 LYS A N 1
ATOM 960 C CA . LYS A 1 123 ? -2.745 -19.946 1.515 1.00 50.44 123 LYS A CA 1
ATOM 961 C C . LYS A 1 123 ? -2.438 -18.960 0.368 1.00 50.44 123 LYS A C 1
ATOM 963 O O . LYS A 1 123 ? -1.541 -19.227 -0.424 1.00 50.44 123 LYS A O 1
ATOM 968 N N . TYR A 1 124 ? -3.134 -17.824 0.286 1.00 53.78 124 TYR A N 1
ATOM 969 C CA . TYR A 1 124 ? -2.898 -16.771 -0.708 1.00 53.78 124 TYR A CA 1
ATOM 970 C C . TYR A 1 124 ? -1.686 -15.875 -0.398 1.00 53.78 124 TYR A C 1
ATOM 972 O O . TYR A 1 124 ? -1.413 -14.948 -1.153 1.00 53.78 124 TYR A O 1
ATOM 980 N N . GLN A 1 125 ? -0.906 -16.168 0.654 1.00 52.25 125 GLN A N 1
ATOM 981 C CA . GLN A 1 125 ? 0.396 -15.521 0.882 1.00 52.25 125 GLN A CA 1
ATOM 982 C C . GLN A 1 125 ? 1.372 -15.666 -0.296 1.00 52.25 125 GLN A C 1
ATOM 984 O O . GLN A 1 125 ? 2.298 -14.877 -0.396 1.00 52.25 125 GLN A O 1
ATOM 989 N N . HIS A 1 126 ? 1.161 -16.637 -1.189 1.00 46.00 126 HIS A N 1
ATOM 990 C CA . HIS A 1 126 ? 1.994 -16.839 -2.376 1.00 46.00 126 HIS A CA 1
ATOM 991 C C . HIS A 1 126 ? 1.698 -15.843 -3.522 1.00 46.00 126 HIS A C 1
ATOM 993 O O . HIS A 1 126 ? 2.381 -15.863 -4.547 1.00 46.00 126 HIS A O 1
ATOM 999 N N . CYS A 1 127 ? 0.667 -15.001 -3.378 1.00 47.78 127 CYS A N 1
ATOM 1000 C CA . CYS A 1 127 ? 0.327 -13.934 -4.327 1.00 47.78 127 CYS A CA 1
ATOM 1001 C C . CYS A 1 127 ? 0.926 -12.567 -3.948 1.00 47.78 127 CYS A C 1
ATOM 1003 O O . CYS A 1 127 ? 0.637 -11.588 -4.638 1.00 47.78 127 CYS A O 1
ATOM 1005 N N . LEU A 1 128 ? 1.692 -12.500 -2.854 1.00 43.19 128 LEU A N 1
ATOM 1006 C CA . LEU A 1 128 ? 2.309 -11.288 -2.313 1.00 43.19 128 LEU A CA 1
ATOM 1007 C C . LEU A 1 128 ? 3.821 -11.301 -2.497 1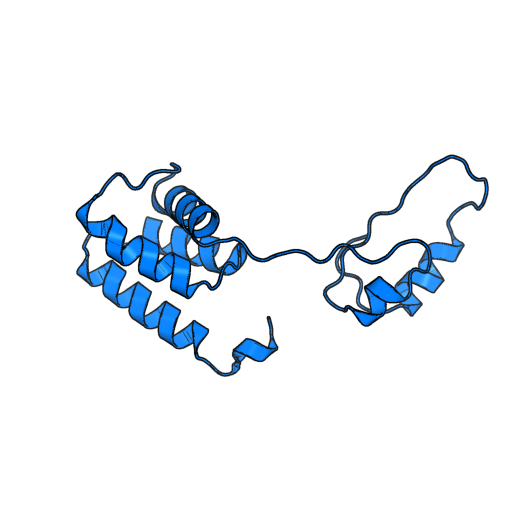.00 43.19 128 LEU A C 1
ATOM 1009 O O . LEU A 1 128 ? 4.423 -12.372 -2.265 1.00 43.19 128 LEU A O 1
#

Foldseek 3Di:
DEADDDLVVVVVVVVPDDPPPPPDDDDYDYPDLVNQCVPPDDRHDDDDFADLLRLLQLLCCLQPVGSDDPDPLCSVLSSLLSVLQVRDSVSSNVLSPVNNVDPPDNVRSNVSSVVSNVVSPDPCPVVD

InterPro domains:
  IPR002182 NB-ARC [PF00931] (1-68)
  IPR027417 P-loop containing nucleoside triphosphate hydrolase [SSF52540] (1-126)
  IPR042197 Apoptotic protease-activating factors, helical domain [G3DSA:1.10.8.430] (49-128)

Organism: NCBI:txid2727405

Secondary structure (DSSP, 8-state):
--S---HHHHHHHHTTS--S----------S-HHHHHTTSSS---PPPPPPHHHHHHHHHHHHHSSSS-S-HHHHHHHHHHHHHTTT-HHHHHHHHHHHTTS-S-HHHHHHHHHHHHHHHTSGGGGG-

Radius of gyration: 20.02 Å; chains: 1; bounding box: 43×32×53 Å